Protein AF-A0A9X9A474-F1 (afdb_monomer_lite)

Radius of gyration: 17.36 Å; chains: 1; bounding box: 37×21×53 Å

Structure (mmCIF, N/CA/C/O backbone):
data_AF-A0A9X9A474-F1
#
_entry.id   AF-A0A9X9A474-F1
#
loop_
_atom_site.group_PDB
_atom_site.id
_atom_site.type_symbol
_atom_site.label_atom_id
_atom_site.label_alt_id
_atom_site.label_comp_id
_atom_site.label_asym_id
_atom_site.label_entity_id
_atom_site.label_seq_id
_atom_site.pdbx_PDB_ins_code
_atom_site.Cartn_x
_atom_site.Cartn_y
_atom_site.Cartn_z
_atom_site.occupancy
_atom_site.B_iso_or_equiv
_atom_site.auth_seq_id
_atom_site.auth_comp_id
_atom_site.auth_asym_id
_atom_site.auth_atom_id
_atom_site.pdbx_PDB_model_num
ATOM 1 N N . MET A 1 1 ? 10.176 5.081 -21.783 1.00 57.69 1 MET A N 1
ATOM 2 C CA . MET A 1 1 ? 9.404 4.912 -20.524 1.00 57.69 1 MET A CA 1
ATOM 3 C C . MET A 1 1 ? 8.184 4.011 -20.703 1.00 57.69 1 MET A C 1
ATOM 5 O O . MET A 1 1 ? 7.693 3.505 -19.709 1.00 57.69 1 MET A O 1
ATOM 9 N N . THR A 1 2 ? 7.743 3.768 -21.940 1.00 74.12 2 THR A N 1
ATOM 10 C CA . THR A 1 2 ? 6.543 2.998 -22.305 1.00 74.12 2 THR A CA 1
ATOM 11 C C . THR A 1 2 ? 6.644 1.486 -22.097 1.00 74.12 2 THR A C 1
ATOM 13 O O . THR A 1 2 ? 5.622 0.844 -21.905 1.00 74.12 2 THR A O 1
ATOM 16 N N . GLU A 1 3 ? 7.851 0.915 -22.094 1.00 84.81 3 GLU A N 1
ATOM 17 C CA . GLU A 1 3 ? 8.065 -0.539 -21.982 1.00 84.81 3 GLU A CA 1
ATOM 18 C C . GLU A 1 3 ? 7.557 -1.126 -20.654 1.00 84.81 3 GLU A C 1
ATOM 20 O O . GLU A 1 3 ? 6.913 -2.170 -20.636 1.00 84.81 3 GLU A O 1
ATOM 25 N N . TYR A 1 4 ? 7.775 -0.419 -19.541 1.00 89.12 4 TYR A N 1
ATOM 26 C CA . TYR A 1 4 ? 7.365 -0.879 -18.208 1.00 89.12 4 TYR A CA 1
ATOM 27 C C . TYR A 1 4 ? 5.951 -0.430 -17.825 1.00 89.12 4 TYR A C 1
ATOM 29 O O . TYR A 1 4 ? 5.359 -0.994 -16.911 1.00 89.12 4 TYR A O 1
ATOM 37 N N . THR A 1 5 ? 5.387 0.565 -18.518 1.00 91.12 5 THR A N 1
ATOM 38 C CA . THR A 1 5 ? 4.040 1.095 -18.262 1.00 91.12 5 THR A CA 1
ATOM 39 C C . THR A 1 5 ? 2.953 0.015 -18.193 1.00 91.12 5 THR A C 1
ATOM 41 O O . THR A 1 5 ? 2.215 0.024 -17.207 1.00 91.12 5 THR A O 1
ATOM 44 N N . PRO A 1 6 ? 2.837 -0.934 -19.148 1.00 93.81 6 PRO A N 1
ATOM 45 C CA . PRO A 1 6 ? 1.811 -1.975 -19.071 1.00 93.81 6 PRO A CA 1
ATOM 46 C C . PRO A 1 6 ? 2.012 -2.911 -17.873 1.00 93.81 6 PRO A C 1
ATOM 48 O O . PRO A 1 6 ? 1.040 -3.256 -17.205 1.00 93.81 6 PRO A O 1
ATOM 51 N N . ALA A 1 7 ? 3.259 -3.272 -17.550 1.00 92.81 7 ALA A N 1
ATOM 52 C CA . ALA A 1 7 ? 3.568 -4.105 -16.388 1.00 92.81 7 ALA A CA 1
ATOM 53 C C . ALA A 1 7 ? 3.229 -3.390 -15.070 1.00 92.81 7 ALA A C 1
ATOM 55 O O . ALA A 1 7 ? 2.621 -3.989 -14.183 1.00 92.81 7 ALA A O 1
ATOM 56 N N . ILE A 1 8 ? 3.551 -2.094 -14.969 1.00 94.25 8 ILE A N 1
ATOM 57 C CA . ILE A 1 8 ? 3.227 -1.271 -13.800 1.00 94.25 8 ILE A CA 1
ATOM 58 C C . ILE A 1 8 ? 1.708 -1.183 -13.620 1.00 94.25 8 ILE A C 1
ATOM 60 O O . ILE A 1 8 ? 1.204 -1.470 -12.538 1.00 94.25 8 ILE A O 1
ATOM 64 N N . LEU A 1 9 ? 0.966 -0.845 -14.680 1.00 95.69 9 LEU A N 1
ATOM 65 C CA . LEU A 1 9 ? -0.498 -0.769 -14.644 1.00 95.69 9 LEU A CA 1
ATOM 66 C C . LEU A 1 9 ? -1.130 -2.105 -14.252 1.00 95.69 9 LEU A C 1
ATOM 68 O O . LEU A 1 9 ? -1.994 -2.136 -13.377 1.00 95.69 9 LEU A O 1
ATOM 72 N N . CYS A 1 10 ? -0.671 -3.208 -14.846 1.00 96.44 10 CYS A N 1
ATOM 73 C CA . CYS A 1 10 ? -1.159 -4.539 -14.508 1.00 96.44 10 CYS A CA 1
ATOM 74 C C . CYS A 1 10 ? -0.900 -4.873 -13.032 1.00 96.44 10 CYS A C 1
ATOM 76 O O . CYS A 1 10 ? -1.803 -5.354 -12.352 1.00 96.44 10 CYS A O 1
ATOM 78 N N . GLY A 1 11 ? 0.297 -4.572 -12.516 1.00 96.19 11 GLY A N 1
ATOM 79 C CA . GLY A 1 11 ? 0.650 -4.791 -11.112 1.00 96.19 11 GLY A CA 1
ATOM 80 C C . GLY A 1 11 ? -0.198 -3.959 -10.148 1.00 96.19 11 GLY A C 1
ATOM 81 O O . GLY A 1 11 ? -0.717 -4.488 -9.165 1.00 96.19 11 GLY A O 1
ATOM 82 N N . VAL A 1 12 ? -0.410 -2.678 -10.461 1.00 96.69 12 VAL A N 1
ATOM 83 C CA . VAL A 1 12 ? -1.252 -1.781 -9.655 1.00 96.69 12 VAL A CA 1
ATOM 84 C C . VAL A 1 12 ? -2.696 -2.264 -9.619 1.00 96.69 12 VAL A C 1
ATO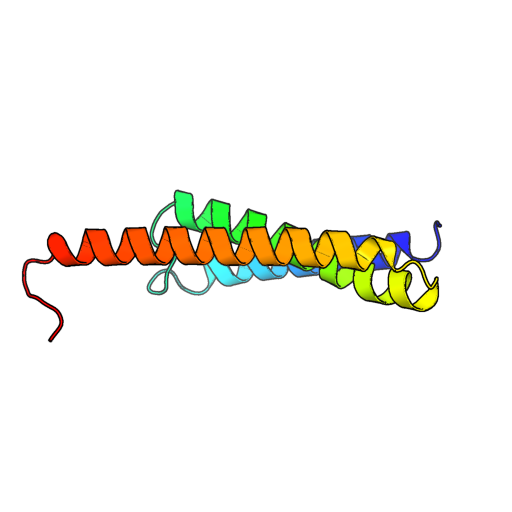M 86 O O . VAL A 1 12 ? -3.285 -2.355 -8.540 1.00 96.69 12 VAL A O 1
ATOM 89 N N . ILE A 1 13 ? -3.262 -2.605 -10.779 1.00 97.44 13 ILE A N 1
ATOM 90 C CA . ILE A 1 13 ? -4.642 -3.088 -10.881 1.00 97.44 13 ILE A CA 1
ATOM 91 C C . ILE A 1 13 ? -4.779 -4.416 -10.136 1.00 97.44 13 ILE A C 1
ATOM 93 O O . ILE A 1 13 ? -5.648 -4.534 -9.275 1.00 97.44 13 ILE A O 1
ATOM 97 N N . ALA A 1 14 ? -3.899 -5.386 -10.398 1.00 97.44 14 ALA A N 1
ATOM 98 C CA . ALA A 1 14 ? -3.939 -6.693 -9.749 1.00 97.44 14 ALA A CA 1
ATOM 99 C C . ALA A 1 14 ? -3.803 -6.582 -8.223 1.00 97.44 14 ALA A C 1
ATOM 101 O O . ALA A 1 14 ? -4.586 -7.190 -7.490 1.00 97.44 14 ALA A O 1
ATOM 102 N N . GLY A 1 15 ? -2.871 -5.764 -7.726 1.00 96.00 15 GLY A N 1
ATOM 103 C CA . GLY A 1 15 ? -2.687 -5.535 -6.291 1.00 96.00 15 GLY A CA 1
ATOM 104 C C . GLY A 1 15 ? -3.891 -4.849 -5.641 1.00 96.00 15 GLY A C 1
ATOM 105 O O . GLY A 1 15 ? -4.363 -5.278 -4.586 1.00 96.00 15 GLY A O 1
ATOM 106 N N . THR A 1 16 ? -4.455 -3.836 -6.303 1.00 95.75 16 THR A N 1
ATOM 107 C CA . THR A 1 16 ? -5.642 -3.124 -5.805 1.00 95.75 16 THR A CA 1
ATOM 108 C C . THR A 1 16 ? -6.871 -4.035 -5.784 1.00 95.75 16 THR A C 1
ATOM 110 O O . THR A 1 16 ? -7.581 -4.090 -4.780 1.00 95.75 16 THR A O 1
ATOM 113 N N . VAL A 1 17 ? -7.101 -4.811 -6.849 1.00 95.94 17 VAL A N 1
ATOM 114 C CA . VAL A 1 17 ? -8.188 -5.801 -6.920 1.00 95.94 17 VAL A CA 1
ATOM 115 C C . VAL A 1 17 ? -8.020 -6.862 -5.839 1.00 95.94 17 VAL A C 1
ATOM 117 O O . VAL A 1 17 ? -8.976 -7.147 -5.122 1.00 95.94 17 VAL A O 1
ATOM 120 N N . THR A 1 18 ? -6.808 -7.387 -5.648 1.00 94.25 18 THR A N 1
ATOM 121 C CA . THR A 1 18 ? -6.513 -8.359 -4.581 1.00 94.25 18 THR A CA 1
ATOM 122 C C . THR A 1 18 ? -6.896 -7.805 -3.209 1.00 94.25 18 THR A C 1
ATOM 124 O O . THR A 1 18 ? -7.539 -8.496 -2.419 1.00 94.25 18 THR A O 1
ATOM 127 N N . ARG A 1 19 ? -6.587 -6.529 -2.933 1.00 92.00 19 ARG A N 1
ATOM 128 C CA . ARG A 1 19 ? -6.984 -5.874 -1.680 1.00 92.00 19 ARG A CA 1
ATOM 129 C C . ARG A 1 19 ? -8.500 -5.775 -1.521 1.00 92.00 19 ARG A C 1
ATOM 131 O O . ARG A 1 19 ? -9.010 -6.037 -0.433 1.00 92.00 19 ARG A O 1
ATOM 138 N N . VAL A 1 20 ? -9.215 -5.408 -2.583 1.00 91.38 20 VAL A N 1
ATOM 139 C CA . VAL A 1 20 ? -10.684 -5.321 -2.571 1.00 91.38 20 VAL A CA 1
ATOM 140 C C . VAL A 1 20 ? -11.316 -6.694 -2.345 1.00 91.38 20 VAL A C 1
ATOM 142 O O . VAL A 1 20 ? -12.251 -6.802 -1.554 1.00 91.38 20 VAL A O 1
ATOM 145 N N . LEU A 1 21 ? -10.799 -7.739 -2.994 1.00 91.25 21 LEU A N 1
ATOM 146 C CA . LEU A 1 21 ? -11.270 -9.111 -2.809 1.00 91.25 21 LEU A CA 1
ATOM 147 C C . LEU A 1 21 ? -11.039 -9.583 -1.371 1.00 91.25 21 LEU A C 1
ATOM 149 O O . LEU A 1 21 ? -11.972 -10.078 -0.747 1.00 91.25 21 LEU A O 1
ATOM 153 N N . MET A 1 22 ? -9.852 -9.333 -0.809 1.00 87.69 22 MET A N 1
ATOM 154 C CA . MET A 1 22 ? -9.527 -9.684 0.578 1.00 87.69 22 MET A CA 1
ATOM 155 C C . MET A 1 22 ? -10.498 -9.053 1.589 1.00 87.69 22 MET A C 1
ATOM 157 O O . MET A 1 22 ? -10.891 -9.704 2.550 1.00 87.69 22 MET A O 1
ATOM 161 N N . LEU A 1 23 ? -10.931 -7.807 1.362 1.00 85.31 23 LEU A N 1
ATOM 162 C CA . LEU A 1 23 ? -11.904 -7.127 2.229 1.00 85.31 23 LEU A CA 1
ATOM 163 C C . LEU A 1 23 ? -13.321 -7.722 2.165 1.00 85.31 23 LEU A C 1
ATOM 165 O O . LEU A 1 23 ? -14.150 -7.385 3.012 1.00 85.31 23 LEU A O 1
ATOM 169 N N . ARG A 1 24 ? -13.632 -8.552 1.160 1.00 78.88 24 ARG A N 1
ATOM 170 C CA . ARG A 1 24 ? -14.928 -9.239 1.044 1.00 78.88 24 ARG A CA 1
ATOM 171 C C . ARG A 1 24 ? -14.937 -10.619 1.695 1.00 78.88 24 ARG A C 1
ATOM 173 O O . ARG A 1 24 ? -16.012 -11.072 2.073 1.00 78.88 24 ARG A O 1
ATOM 180 N N . THR A 1 25 ? -13.784 -11.278 1.800 1.00 68.38 25 THR A N 1
ATOM 181 C CA . THR A 1 25 ? -13.696 -12.688 2.210 1.00 68.38 25 THR A CA 1
ATOM 182 C C . THR A 1 25 ? -14.018 -12.905 3.688 1.00 68.38 25 THR A C 1
ATOM 184 O O . THR A 1 25 ? -14.508 -13.973 4.040 1.00 68.38 25 THR A O 1
ATOM 187 N N . ASP A 1 26 ? -13.794 -11.911 4.553 1.00 62.69 26 ASP A N 1
ATOM 188 C CA . ASP A 1 26 ? -14.053 -12.060 5.985 1.00 62.69 26 ASP A CA 1
ATOM 189 C C . ASP A 1 26 ? -14.610 -10.770 6.608 1.00 62.69 26 ASP A C 1
ATOM 191 O O . ASP A 1 26 ? -13.944 -9.739 6.657 1.00 62.69 26 ASP A O 1
ATOM 195 N N . THR A 1 27 ? -15.861 -10.822 7.074 1.00 59.28 27 THR A N 1
ATOM 196 C CA . THR A 1 27 ? -16.517 -9.732 7.818 1.00 59.28 27 THR A CA 1
ATOM 197 C C . THR A 1 27 ? -16.426 -9.899 9.335 1.00 59.28 27 THR A C 1
ATOM 199 O O . THR A 1 27 ? -16.840 -8.999 10.066 1.00 59.28 27 THR A O 1
ATOM 202 N N . ARG A 1 28 ? -15.953 -11.054 9.822 1.00 66.00 28 ARG A N 1
ATOM 203 C CA . ARG A 1 28 ? -15.667 -11.304 11.244 1.00 66.00 28 ARG A CA 1
ATOM 204 C C . ARG A 1 28 ? -14.272 -10.807 11.609 1.00 66.00 28 ARG A C 1
ATOM 206 O O . ARG A 1 28 ? -14.048 -10.420 12.752 1.00 66.00 28 ARG A O 1
ATOM 213 N N . GLN A 1 29 ? -13.360 -10.786 10.643 1.00 59.81 29 GLN A N 1
ATOM 214 C CA . GLN A 1 29 ? -12.055 -10.154 10.768 1.00 59.81 29 GLN A CA 1
ATOM 215 C C . GLN A 1 29 ? -12.124 -8.660 10.417 1.00 59.81 29 GLN A C 1
ATOM 217 O O . GLN A 1 29 ? -12.875 -8.214 9.552 1.00 59.81 29 GLN A O 1
ATOM 222 N N . TYR A 1 30 ? -11.340 -7.866 11.144 1.00 58.41 30 TYR A N 1
ATOM 223 C CA . TYR A 1 30 ? -11.164 -6.432 10.924 1.00 58.41 30 TYR A CA 1
ATOM 224 C C . TYR A 1 30 ? -10.757 -6.135 9.460 1.00 58.41 30 TYR A C 1
ATOM 226 O O . TYR A 1 30 ? -9.924 -6.867 8.917 1.00 58.41 30 TYR A O 1
ATOM 234 N N . PRO A 1 31 ? -11.266 -5.064 8.807 1.00 72.31 31 PRO A N 1
ATOM 235 C CA . PRO A 1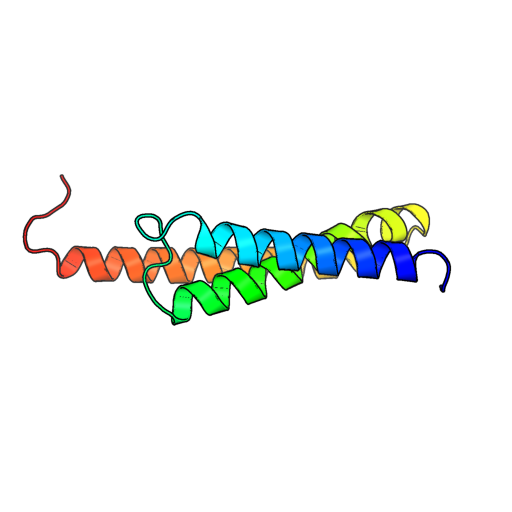 31 ? -11.961 -3.901 9.373 1.00 72.31 31 PRO A CA 1
ATOM 236 C C . PRO A 1 31 ? -13.494 -4.011 9.435 1.00 72.31 31 PRO A C 1
ATOM 238 O O . PRO A 1 31 ? -14.184 -4.210 8.435 1.00 72.31 31 PRO A O 1
ATOM 241 N N . THR A 1 32 ? -14.044 -3.739 10.620 1.00 68.19 32 THR A N 1
ATOM 242 C CA . THR A 1 32 ? -15.489 -3.784 10.909 1.00 68.19 32 THR A CA 1
ATOM 243 C C . THR A 1 32 ? -16.243 -2.511 10.511 1.00 68.19 32 THR A C 1
ATOM 245 O O . THR A 1 32 ? -17.450 -2.564 10.282 1.00 68.19 32 THR A O 1
ATOM 248 N N . ARG A 1 33 ? -15.560 -1.361 10.379 1.00 77.94 33 ARG A N 1
ATOM 249 C CA . ARG A 1 33 ? -16.175 -0.059 10.039 1.00 77.94 33 ARG A CA 1
ATOM 250 C C . ARG A 1 33 ? -15.748 0.463 8.667 1.00 77.94 33 ARG A C 1
ATOM 252 O O . ARG A 1 33 ? -14.647 0.188 8.193 1.00 77.94 33 ARG A O 1
ATOM 259 N N . LEU A 1 34 ? -16.615 1.279 8.055 1.00 81.88 34 LEU A N 1
ATOM 260 C CA . LEU A 1 34 ? -16.409 1.870 6.725 1.00 81.88 34 LEU A CA 1
ATOM 261 C C . LEU A 1 34 ? -15.074 2.622 6.613 1.00 81.88 34 LEU A C 1
ATOM 263 O O . LEU A 1 34 ? -14.365 2.473 5.622 1.00 81.88 34 LEU A O 1
ATOM 267 N N . HIS A 1 35 ? -14.702 3.362 7.660 1.00 82.56 35 HIS A N 1
ATOM 268 C CA . HIS A 1 35 ? -13.442 4.099 7.713 1.00 82.56 35 HIS A CA 1
ATOM 269 C C . HIS A 1 35 ? -12.218 3.180 7.550 1.00 82.56 35 HIS A C 1
ATOM 271 O O . HIS A 1 35 ? -11.367 3.431 6.699 1.00 82.56 35 HIS A O 1
ATOM 277 N N . GLY A 1 36 ? -12.179 2.055 8.274 1.00 85.12 36 GLY A N 1
ATOM 278 C CA . GLY A 1 36 ? -11.099 1.070 8.156 1.00 85.12 36 GLY A CA 1
ATOM 279 C C . GLY A 1 36 ? -11.030 0.430 6.766 1.00 85.12 36 GLY A C 1
ATOM 280 O O . GLY A 1 36 ? -9.944 0.232 6.229 1.00 85.12 36 GLY A O 1
ATOM 281 N N . LYS A 1 37 ? -12.179 0.187 6.118 1.00 88.12 37 LYS A N 1
ATOM 282 C CA . LYS A 1 37 ? -12.216 -0.322 4.733 1.00 88.12 37 LYS A CA 1
ATOM 283 C C . LYS A 1 37 ? -11.584 0.662 3.745 1.00 88.12 37 LYS A C 1
ATOM 285 O O . LYS A 1 37 ? -10.787 0.243 2.909 1.00 88.12 37 LYS A O 1
ATOM 290 N N . ILE A 1 38 ? -11.891 1.956 3.864 1.00 89.25 38 ILE A N 1
ATOM 291 C CA . ILE A 1 38 ? -11.312 3.006 3.009 1.00 89.25 38 ILE A CA 1
ATOM 292 C C . ILE A 1 38 ? -9.794 3.078 3.202 1.00 89.25 38 ILE A C 1
ATOM 294 O O . ILE A 1 38 ? -9.055 3.078 2.218 1.00 89.25 38 ILE A O 1
ATOM 298 N N . ILE A 1 39 ? -9.324 3.050 4.454 1.00 89.50 39 ILE A N 1
ATOM 299 C CA . ILE A 1 39 ? -7.891 3.018 4.773 1.00 89.50 39 ILE A CA 1
ATOM 300 C C . ILE A 1 39 ? -7.221 1.803 4.123 1.00 89.50 39 ILE A C 1
ATOM 302 O O . ILE A 1 39 ? -6.192 1.942 3.467 1.00 89.50 39 ILE A O 1
ATOM 306 N N . HIS A 1 40 ? -7.811 0.611 4.247 1.00 88.69 40 HIS A N 1
ATOM 307 C CA . HIS A 1 40 ? -7.248 -0.610 3.672 1.00 88.69 40 HIS A CA 1
ATOM 308 C C . HIS A 1 40 ? -7.134 -0.545 2.144 1.00 88.69 40 HIS A C 1
ATOM 310 O O . HIS A 1 40 ? -6.133 -1.026 1.607 1.00 88.69 40 HIS A O 1
ATOM 316 N N . ILE A 1 41 ? -8.119 0.041 1.459 1.00 91.88 41 ILE A N 1
ATOM 317 C CA . ILE A 1 41 ? -8.096 0.237 0.003 1.00 91.88 41 ILE A CA 1
ATOM 318 C C . ILE A 1 41 ? -7.011 1.246 -0.385 1.00 91.88 41 ILE A C 1
ATOM 320 O O . ILE A 1 41 ? -6.183 0.935 -1.238 1.00 91.88 41 ILE A O 1
ATOM 324 N N . ALA A 1 42 ? -6.963 2.412 0.268 1.00 92.44 42 ALA A N 1
ATOM 325 C CA . ALA A 1 42 ? -5.964 3.446 -0.012 1.00 92.44 42 ALA A CA 1
ATOM 326 C C . ALA A 1 42 ? -4.529 2.931 0.199 1.00 92.44 42 ALA A C 1
ATOM 328 O O . ALA A 1 42 ? -3.663 3.085 -0.659 1.00 92.44 42 ALA A O 1
ATOM 329 N N . MET A 1 43 ? -4.297 2.236 1.311 1.00 91.31 43 MET A N 1
ATOM 330 C CA . MET A 1 43 ? -3.009 1.630 1.646 1.00 91.31 43 MET A CA 1
ATOM 331 C C . MET A 1 43 ? -2.618 0.522 0.668 1.00 91.31 43 MET A C 1
ATOM 333 O O . MET A 1 43 ? -1.457 0.425 0.277 1.00 91.31 43 MET A O 1
ATOM 337 N N . GLY A 1 44 ? -3.588 -0.294 0.243 1.00 92.88 44 GLY A N 1
ATOM 338 C CA . GLY A 1 44 ? -3.370 -1.331 -0.763 1.00 92.88 44 GLY A CA 1
ATOM 339 C C . GLY A 1 44 ? -2.995 -0.758 -2.126 1.00 92.88 44 GLY A C 1
ATOM 340 O O . GLY A 1 44 ? -2.088 -1.282 -2.764 1.00 92.88 44 GLY A O 1
ATOM 341 N N . LEU A 1 45 ? -3.627 0.344 -2.540 1.00 94.81 45 LEU A N 1
ATOM 342 C CA . LEU A 1 45 ? -3.281 1.051 -3.774 1.00 94.81 45 LEU A CA 1
ATOM 343 C C . LEU A 1 45 ? -1.842 1.589 -3.727 1.00 94.81 45 LEU A C 1
ATOM 345 O O . LEU A 1 45 ? -1.077 1.373 -4.665 1.00 94.81 45 LEU A O 1
ATOM 349 N N . ILE A 1 46 ? -1.456 2.239 -2.623 1.00 92.75 46 ILE A N 1
ATOM 350 C CA . ILE A 1 46 ? -0.091 2.755 -2.426 1.00 92.75 46 ILE A CA 1
ATOM 351 C C . ILE A 1 46 ? 0.925 1.603 -2.451 1.00 92.75 46 ILE A C 1
ATOM 353 O O . ILE A 1 46 ? 1.932 1.684 -3.152 1.00 92.75 46 ILE A O 1
ATOM 357 N N . ALA A 1 47 ? 0.647 0.506 -1.741 1.00 92.31 47 ALA A N 1
ATOM 358 C CA . ALA A 1 47 ? 1.512 -0.671 -1.724 1.00 92.31 47 ALA A CA 1
ATOM 359 C C . ALA A 1 47 ? 1.670 -1.294 -3.121 1.00 92.31 47 ALA A C 1
ATOM 361 O O . ALA A 1 47 ? 2.786 -1.623 -3.524 1.00 92.31 47 ALA A O 1
ATOM 362 N N . ALA A 1 48 ? 0.574 -1.414 -3.878 1.00 94.69 48 ALA A N 1
ATOM 363 C CA . ALA A 1 48 ? 0.588 -1.952 -5.234 1.00 94.69 48 ALA A CA 1
ATOM 364 C C . ALA A 1 48 ? 1.388 -1.058 -6.197 1.00 94.69 48 ALA A C 1
ATOM 366 O O . ALA A 1 48 ? 2.180 -1.572 -6.983 1.00 94.69 48 ALA A O 1
ATOM 367 N N . ALA A 1 49 ? 1.245 0.269 -6.098 1.00 92.56 49 ALA A N 1
ATOM 368 C CA . ALA A 1 49 ? 2.028 1.232 -6.878 1.00 92.56 49 ALA A CA 1
ATOM 369 C C . ALA A 1 49 ? 3.530 1.118 -6.610 1.00 92.56 49 ALA A C 1
ATOM 371 O O . ALA A 1 49 ? 4.319 1.010 -7.547 1.00 92.56 49 ALA A O 1
ATOM 372 N N . LEU A 1 50 ? 3.930 1.075 -5.342 1.00 91.62 50 LEU A N 1
ATOM 373 C CA . LEU A 1 50 ? 5.343 0.983 -4.973 1.00 91.62 50 LEU A CA 1
ATOM 374 C C . LEU A 1 50 ? 5.948 -0.359 -5.370 1.00 91.62 50 LEU A C 1
ATOM 376 O O . LEU A 1 50 ? 7.042 -0.390 -5.927 1.00 91.62 50 LEU A O 1
ATOM 380 N N . GLY A 1 51 ? 5.224 -1.458 -5.138 1.00 90.69 51 GLY A N 1
ATOM 381 C CA . GLY A 1 51 ? 5.659 -2.790 -5.551 1.00 90.69 51 GLY A CA 1
ATOM 382 C C . GLY A 1 51 ? 5.836 -2.896 -7.067 1.00 90.69 51 GLY A C 1
ATOM 383 O O . GLY A 1 51 ? 6.834 -3.439 -7.534 1.00 90.69 51 GLY A O 1
ATOM 384 N N . ALA A 1 52 ? 4.912 -2.316 -7.838 1.00 92.69 52 ALA A N 1
ATOM 385 C CA . ALA A 1 52 ? 4.965 -2.318 -9.297 1.00 92.69 52 ALA A CA 1
ATOM 386 C C . ALA A 1 52 ? 6.121 -1.471 -9.864 1.00 92.69 52 ALA A C 1
ATOM 388 O O . ALA A 1 52 ? 6.692 -1.820 -10.897 1.00 92.69 52 ALA A O 1
ATOM 389 N N . ILE A 1 53 ? 6.487 -0.374 -9.192 1.00 90.56 53 ILE A N 1
ATOM 390 C CA . ILE A 1 53 ? 7.568 0.534 -9.612 1.00 90.56 53 ILE A CA 1
ATOM 391 C C . ILE A 1 53 ? 8.953 0.041 -9.152 1.00 90.56 53 ILE A C 1
ATOM 393 O O . ILE A 1 53 ? 9.949 0.325 -9.817 1.00 90.56 53 ILE A O 1
ATOM 397 N N . ALA A 1 54 ? 9.035 -0.748 -8.074 1.00 88.50 54 ALA A N 1
ATOM 398 C CA . ALA A 1 54 ? 10.299 -1.182 -7.475 1.00 88.50 54 ALA A CA 1
ATOM 399 C C . ALA A 1 54 ? 11.257 -1.868 -8.469 1.00 88.50 54 ALA A C 1
ATOM 401 O O . ALA A 1 54 ? 12.432 -1.504 -8.543 1.00 88.50 54 ALA A O 1
ATOM 402 N N . ILE A 1 55 ? 10.766 -2.830 -9.260 1.00 88.62 55 ILE A N 1
ATOM 403 C CA . ILE A 1 55 ? 11.603 -3.581 -10.213 1.00 88.62 55 ILE A CA 1
ATOM 404 C C . ILE A 1 55 ? 12.119 -2.669 -11.347 1.00 88.62 55 ILE A C 1
ATOM 406 O O . ILE A 1 55 ? 13.338 -2.610 -11.539 1.00 88.62 55 ILE A O 1
ATOM 410 N N . PRO A 1 56 ? 11.264 -1.908 -12.068 1.00 89.19 56 PRO A N 1
ATOM 411 C CA . PRO A 1 56 ? 11.727 -0.941 -13.066 1.00 89.19 56 PRO A CA 1
ATOM 412 C C . PRO A 1 56 ? 12.740 0.080 -12.530 1.00 89.19 56 PRO A C 1
ATOM 414 O O . PRO A 1 56 ? 13.708 0.395 -13.224 1.00 89.19 56 PRO A O 1
ATOM 417 N N . SER A 1 57 ? 12.552 0.587 -11.308 1.00 88.88 57 SER A N 1
ATOM 418 C CA . SER A 1 57 ? 13.461 1.569 -10.700 1.00 88.88 57 SER A CA 1
ATOM 419 C C . SER A 1 57 ? 14.854 1.001 -10.437 1.00 88.88 57 SER A C 1
ATOM 421 O O . SER A 1 57 ? 15.846 1.666 -10.737 1.00 88.88 57 SER A O 1
ATOM 423 N N . ILE A 1 58 ? 14.948 -0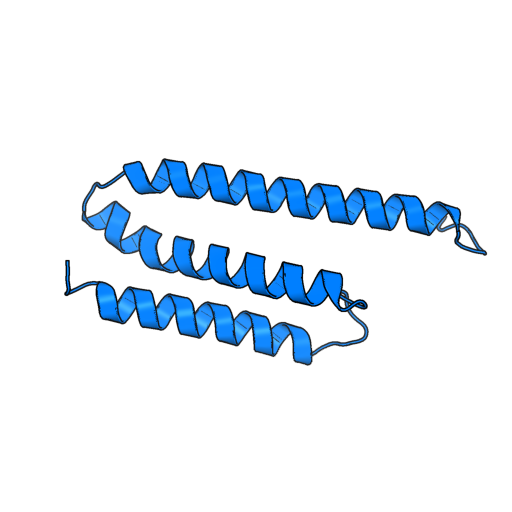.246 -9.959 1.00 88.38 58 ILE A N 1
ATOM 424 C CA . ILE A 1 58 ? 16.235 -0.933 -9.768 1.00 88.38 58 ILE A CA 1
ATOM 425 C C . ILE A 1 58 ? 16.932 -1.151 -11.115 1.00 88.38 58 ILE A C 1
ATOM 427 O O . ILE A 1 58 ? 18.110 -0.820 -11.258 1.00 88.38 58 ILE A O 1
ATOM 431 N N . LEU A 1 59 ? 16.206 -1.650 -12.123 1.00 89.75 59 LEU A N 1
ATOM 432 C CA . LEU A 1 59 ? 16.760 -1.898 -13.460 1.00 89.75 59 LEU A CA 1
ATOM 433 C C . LEU A 1 59 ? 17.297 -0.619 -14.113 1.00 89.75 59 LEU A C 1
ATOM 435 O O . LEU A 1 59 ? 18.323 -0.648 -14.792 1.00 89.75 59 LEU A O 1
ATOM 439 N N . LYS A 1 60 ? 16.632 0.517 -13.878 1.00 89.12 60 LYS A N 1
ATOM 440 C CA . LYS A 1 60 ? 17.051 1.826 -14.391 1.00 89.12 60 LYS A CA 1
ATOM 441 C C . LYS A 1 60 ? 18.052 2.568 -13.514 1.00 89.12 60 LYS A C 1
ATOM 443 O O . LYS A 1 60 ? 18.460 3.662 -13.896 1.00 89.12 60 LYS A O 1
ATOM 448 N N . LYS A 1 61 ? 18.462 1.991 -12.379 1.00 88.38 61 LYS A N 1
ATOM 449 C CA . LYS A 1 61 ? 19.315 2.648 -11.374 1.00 88.38 61 LYS A CA 1
ATOM 450 C C . LYS A 1 61 ? 18.744 3.996 -10.907 1.00 88.38 61 LYS A C 1
ATOM 452 O O . LYS A 1 61 ? 19.493 4.888 -10.517 1.00 88.38 61 LYS A O 1
ATOM 457 N N . ASP A 1 62 ? 17.419 4.143 -10.949 1.00 86.06 62 ASP A N 1
ATOM 458 C CA . ASP A 1 62 ? 16.726 5.329 -10.454 1.00 86.06 62 ASP A CA 1
ATOM 459 C C . ASP A 1 62 ? 16.360 5.120 -8.986 1.00 86.06 62 ASP A C 1
ATOM 461 O O . ASP A 1 62 ? 15.264 4.684 -8.620 1.00 86.06 62 ASP A O 1
ATOM 465 N N . PHE A 1 63 ? 17.335 5.411 -8.130 1.00 79.75 63 PHE A N 1
ATOM 466 C CA . PHE A 1 63 ? 17.211 5.254 -6.686 1.00 79.75 63 PHE A CA 1
ATOM 467 C C . PHE A 1 63 ? 16.356 6.345 -6.033 1.00 79.75 63 PHE A C 1
ATOM 469 O O . PHE A 1 63 ? 16.035 6.228 -4.853 1.00 79.75 63 PHE A O 1
ATOM 476 N N . SER A 1 64 ? 15.899 7.353 -6.788 1.00 82.62 64 SER A N 1
ATOM 477 C CA . SER A 1 64 ? 14.932 8.352 -6.307 1.00 82.62 64 SER A CA 1
ATOM 478 C C . SER A 1 64 ? 13.630 7.689 -5.831 1.00 82.62 64 SER A C 1
ATOM 480 O O . SER A 1 64 ? 12.961 8.186 -4.925 1.00 82.62 64 SER A O 1
ATOM 482 N N . ALA A 1 65 ? 13.305 6.512 -6.382 1.00 79.69 65 ALA A N 1
ATOM 483 C CA . ALA A 1 65 ? 12.193 5.667 -5.952 1.00 79.69 65 ALA A CA 1
ATOM 484 C C . ALA A 1 65 ? 12.302 5.180 -4.492 1.00 79.69 65 ALA A C 1
ATOM 486 O O . ALA A 1 65 ? 11.279 4.932 -3.852 1.00 79.69 65 ALA A O 1
ATOM 487 N N . ILE A 1 66 ? 13.514 5.088 -3.931 1.00 78.19 66 ILE A N 1
ATOM 488 C CA . ILE A 1 66 ? 13.727 4.691 -2.529 1.00 78.19 66 ILE A CA 1
ATOM 489 C C . ILE A 1 66 ? 13.124 5.732 -1.579 1.00 78.19 66 ILE A C 1
ATOM 491 O O . ILE A 1 66 ? 12.513 5.370 -0.577 1.00 78.19 66 ILE A O 1
ATOM 495 N N . THR A 1 67 ? 13.207 7.022 -1.911 1.00 84.50 67 THR A N 1
ATOM 496 C CA . THR A 1 67 ? 12.606 8.090 -1.098 1.00 84.50 67 THR A CA 1
ATOM 497 C C . THR A 1 67 ? 11.086 7.938 -1.005 1.00 84.50 67 THR A C 1
ATOM 499 O O . THR A 1 67 ? 10.512 8.100 0.073 1.00 84.50 67 THR A O 1
ATOM 502 N N . PHE A 1 68 ? 10.426 7.549 -2.103 1.00 81.94 68 PHE A N 1
ATOM 503 C CA . PHE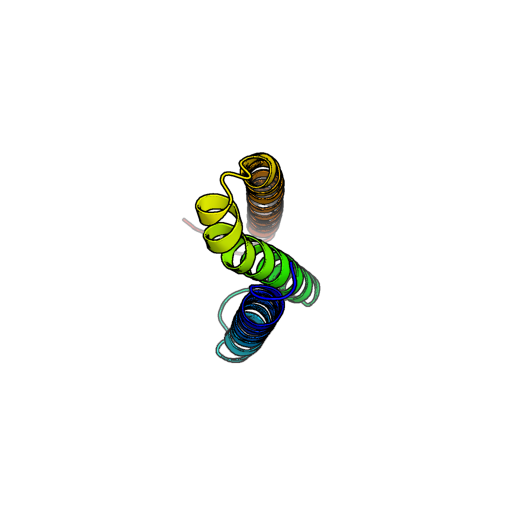 A 1 68 ? 8.991 7.249 -2.096 1.00 81.94 68 PHE A CA 1
ATOM 504 C C . PHE A 1 68 ? 8.654 6.023 -1.244 1.00 81.94 68 PHE A C 1
ATOM 506 O O . PHE A 1 68 ? 7.623 6.013 -0.571 1.00 81.94 68 PHE A O 1
ATOM 513 N N . LEU A 1 69 ? 9.535 5.018 -1.210 1.00 83.62 69 LEU A N 1
ATOM 514 C CA . LEU A 1 69 ? 9.373 3.866 -0.326 1.00 83.62 69 LEU A CA 1
ATOM 515 C C . LEU A 1 69 ? 9.444 4.279 1.151 1.00 83.62 69 LEU A C 1
ATOM 517 O O . LEU A 1 69 ? 8.618 3.838 1.946 1.00 83.62 69 LEU A O 1
ATOM 521 N N . THR A 1 70 ? 10.368 5.172 1.513 1.00 86.88 70 THR A N 1
ATOM 522 C CA . THR A 1 70 ? 10.473 5.731 2.872 1.00 86.88 70 THR A CA 1
ATOM 523 C C . THR A 1 70 ? 9.230 6.539 3.259 1.00 86.88 70 THR A C 1
ATOM 525 O O . THR A 1 70 ? 8.714 6.396 4.374 1.00 86.88 70 THR A O 1
ATOM 528 N N . LEU A 1 71 ? 8.704 7.356 2.339 1.00 89.44 71 LEU A N 1
ATOM 529 C CA . LEU A 1 71 ? 7.462 8.105 2.553 1.00 89.44 71 LEU A CA 1
ATOM 530 C C . LEU A 1 71 ? 6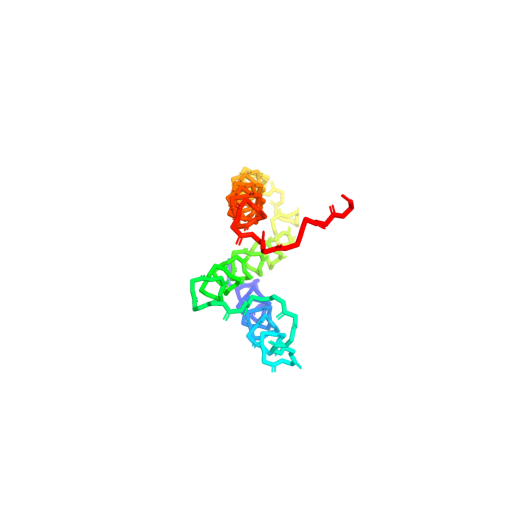.279 7.158 2.795 1.00 89.44 71 LEU A C 1
ATOM 532 O O . LEU A 1 71 ? 5.505 7.337 3.733 1.00 89.44 71 LEU A O 1
ATOM 536 N N . ALA A 1 72 ? 6.169 6.105 1.992 1.00 88.81 72 ALA A N 1
ATOM 537 C CA . ALA A 1 72 ? 5.115 5.118 2.146 1.00 88.81 72 ALA A CA 1
ATOM 538 C C . ALA A 1 72 ? 5.251 4.280 3.419 1.00 88.81 72 ALA A C 1
ATOM 540 O O . ALA A 1 72 ? 4.257 4.028 4.092 1.00 88.81 72 ALA A O 1
ATOM 541 N N . ALA A 1 73 ? 6.472 3.898 3.799 1.00 90.56 73 ALA A N 1
ATOM 542 C CA . ALA A 1 73 ? 6.729 3.232 5.072 1.00 90.56 73 ALA A CA 1
ATOM 543 C C . ALA A 1 73 ? 6.273 4.103 6.254 1.00 90.56 73 ALA A C 1
ATOM 545 O O . ALA A 1 73 ? 5.688 3.595 7.212 1.00 90.56 73 ALA A O 1
ATOM 546 N N . THR A 1 74 ? 6.477 5.419 6.157 1.00 92.94 74 THR A N 1
ATOM 547 C CA . THR A 1 74 ? 5.977 6.388 7.139 1.00 92.94 74 THR A CA 1
ATOM 548 C C . THR A 1 74 ? 4.452 6.402 7.175 1.00 92.94 74 THR A C 1
ATOM 550 O O . THR A 1 74 ? 3.885 6.180 8.242 1.00 92.94 74 THR A O 1
ATOM 553 N N . GLN A 1 75 ? 3.792 6.513 6.017 1.00 92.06 75 GLN A N 1
ATOM 554 C CA . GLN A 1 75 ? 2.330 6.430 5.918 1.00 92.06 75 GLN A CA 1
ATOM 555 C C . GLN A 1 75 ? 1.787 5.131 6.533 1.00 92.06 75 GLN A C 1
ATOM 557 O O . GLN A 1 75 ? 0.783 5.137 7.245 1.00 92.06 75 GLN A O 1
ATOM 562 N N . PHE A 1 76 ? 2.463 4.007 6.289 1.00 92.25 76 PHE A N 1
ATOM 563 C CA . PHE A 1 76 ? 2.037 2.702 6.781 1.00 92.25 76 PHE A CA 1
ATOM 564 C C . PHE A 1 76 ? 2.174 2.581 8.297 1.00 92.25 76 PHE A C 1
ATOM 566 O O . PHE A 1 76 ? 1.281 2.061 8.970 1.00 92.25 76 PHE A O 1
ATOM 573 N N . ARG A 1 77 ? 3.276 3.101 8.840 1.00 94.12 77 ARG A N 1
ATOM 574 C CA . ARG A 1 77 ? 3.521 3.187 10.280 1.00 94.12 77 ARG A CA 1
ATOM 575 C C . ARG A 1 77 ? 2.494 4.085 10.965 1.00 94.12 77 ARG A C 1
ATOM 577 O O . ARG A 1 77 ? 1.945 3.683 11.987 1.00 94.12 77 ARG A O 1
ATOM 584 N N . ASP A 1 78 ? 2.210 5.256 10.406 1.00 93.69 78 ASP A N 1
ATOM 585 C CA . ASP A 1 78 ? 1.287 6.221 11.007 1.00 93.69 78 ASP A CA 1
ATOM 586 C C . ASP A 1 78 ? -0.153 5.689 11.018 1.00 93.69 78 ASP A C 1
ATOM 588 O O . ASP A 1 78 ? -0.832 5.781 12.041 1.00 93.69 78 ASP A O 1
ATOM 592 N N . VAL A 1 79 ? -0.587 5.021 9.942 1.00 91.38 79 VAL A N 1
ATOM 593 C CA . VAL A 1 79 ? -1.881 4.316 9.906 1.00 91.38 79 VAL A CA 1
ATO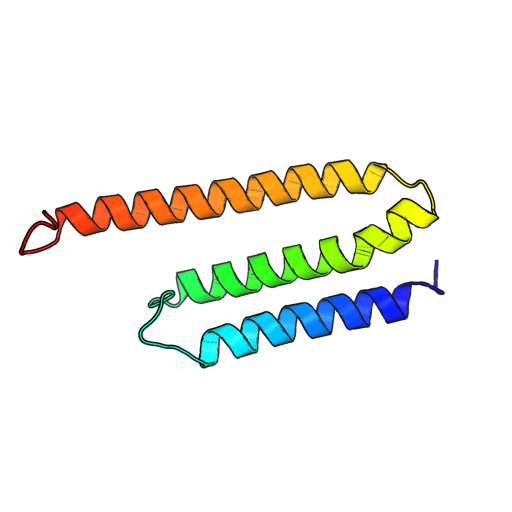M 594 C C . VAL A 1 79 ? -1.939 3.200 10.951 1.00 91.38 79 VAL A C 1
ATOM 596 O O . VAL A 1 79 ? -2.914 3.109 11.694 1.00 91.38 79 VAL A O 1
ATOM 599 N N . ARG A 1 80 ? -0.884 2.385 11.078 1.00 90.25 80 ARG A N 1
ATOM 600 C CA . ARG A 1 80 ? -0.826 1.334 12.107 1.00 90.25 80 ARG A CA 1
ATOM 601 C C . ARG A 1 80 ? -0.886 1.917 13.522 1.00 90.25 80 ARG A C 1
ATOM 603 O O . ARG A 1 80 ? -1.527 1.336 14.391 1.00 90.25 80 ARG A O 1
ATOM 610 N N . ASN A 1 81 ? -0.230 3.049 13.765 1.00 94.12 81 ASN A N 1
ATOM 611 C CA . ASN A 1 81 ? -0.264 3.725 15.061 1.00 94.12 81 ASN A CA 1
ATOM 612 C C . ASN A 1 81 ? -1.656 4.292 15.367 1.00 94.12 81 ASN A C 1
ATOM 614 O O . ASN A 1 81 ? -2.161 4.092 16.469 1.00 94.12 81 ASN A O 1
ATOM 618 N N . MET A 1 82 ? -2.303 4.931 14.387 1.00 90.88 82 MET A N 1
ATOM 619 C CA . MET A 1 82 ? -3.689 5.400 14.503 1.00 90.88 82 MET A CA 1
ATOM 620 C C . MET A 1 82 ? -4.640 4.251 14.864 1.00 90.88 82 MET A C 1
ATOM 622 O O . MET A 1 82 ? -5.487 4.393 15.748 1.00 90.88 82 MET A O 1
ATOM 626 N N . GLU A 1 83 ? -4.478 3.099 14.215 1.00 87.56 83 GLU A N 1
ATOM 627 C CA . GLU A 1 83 ? -5.292 1.914 14.474 1.00 87.56 83 GLU A CA 1
ATOM 628 C C . GLU A 1 83 ? -5.079 1.371 15.891 1.00 87.56 83 GLU A C 1
ATOM 630 O O . GLU A 1 83 ? -6.049 1.148 16.613 1.00 87.56 83 GLU A O 1
ATOM 635 N N . ARG A 1 84 ? -3.822 1.244 16.340 1.00 89.94 84 ARG A N 1
ATOM 636 C CA . ARG A 1 84 ? -3.507 0.820 17.716 1.00 89.94 84 ARG A CA 1
ATOM 637 C C . ARG A 1 84 ? -4.097 1.764 18.758 1.00 89.94 84 ARG A C 1
ATOM 639 O O . ARG A 1 84 ? -4.692 1.284 19.714 1.00 89.94 84 ARG A O 1
ATOM 646 N N . ASN A 1 85 ? -3.986 3.076 18.549 1.00 91.12 85 ASN A N 1
ATOM 647 C CA . ASN A 1 85 ? -4.569 4.072 19.449 1.00 91.12 85 ASN A CA 1
ATOM 648 C C . ASN A 1 85 ? -6.096 3.940 19.514 1.00 91.12 85 ASN A C 1
ATOM 650 O O . ASN A 1 85 ? -6.674 3.999 20.593 1.00 91.12 85 ASN A O 1
ATOM 654 N N . THR A 1 86 ? -6.745 3.717 18.368 1.00 86.56 86 THR A N 1
ATOM 655 C CA . THR A 1 86 ? -8.201 3.518 18.303 1.00 86.56 86 THR A CA 1
ATOM 656 C C . THR A 1 86 ? -8.624 2.275 19.085 1.00 86.56 86 THR A C 1
ATOM 658 O O . THR A 1 86 ? -9.570 2.337 19.864 1.00 86.56 86 THR A O 1
ATOM 661 N N . LEU A 1 87 ? -7.917 1.154 18.909 1.00 85.62 87 LEU A N 1
ATOM 662 C CA . LEU A 1 87 ? -8.198 -0.086 19.638 1.00 85.62 87 LEU A CA 1
ATOM 663 C C . LEU A 1 87 ? -7.969 0.080 21.147 1.00 85.62 87 LEU A C 1
ATOM 665 O O . LEU A 1 87 ? -8.842 -0.277 21.927 1.00 85.62 87 LEU A O 1
ATOM 669 N N . GLN A 1 88 ? -6.866 0.715 21.549 1.00 87.50 88 GLN A N 1
ATOM 670 C CA . GLN A 1 88 ? -6.571 0.984 22.958 1.00 87.50 88 GLN A CA 1
ATOM 671 C C . GLN A 1 88 ? -7.637 1.868 23.623 1.00 87.50 88 GLN A C 1
ATOM 673 O O . GLN A 1 88 ? -7.964 1.674 24.790 1.00 87.50 88 GLN A O 1
ATOM 678 N N . GLN A 1 89 ? -8.195 2.843 22.898 1.00 87.38 89 GLN A N 1
ATOM 679 C CA . GLN A 1 89 ? -9.302 3.647 23.420 1.00 87.38 89 GLN A CA 1
ATOM 680 C C . GLN A 1 89 ? -10.600 2.847 23.544 1.00 87.38 89 GLN A C 1
ATOM 682 O O . GLN A 1 89 ? -11.351 3.076 24.487 1.00 87.38 89 GLN A O 1
ATOM 687 N N . LEU A 1 90 ? -10.863 1.912 22.625 1.00 85.12 90 LEU A N 1
ATOM 688 C CA . LEU A 1 90 ? -12.037 1.038 22.691 1.00 85.12 90 LEU A CA 1
ATOM 689 C C . LEU A 1 90 ? -11.986 0.078 23.883 1.00 85.12 90 LEU A C 1
ATOM 691 O O . LEU A 1 90 ? -13.031 -0.145 24.490 1.00 85.12 90 LEU A O 1
ATOM 695 N N . ASP A 1 91 ? -10.802 -0.416 24.255 1.00 85.62 91 ASP A N 1
ATOM 696 C CA . ASP A 1 91 ? -10.623 -1.292 25.423 1.00 85.62 91 ASP A CA 1
ATOM 697 C C . ASP A 1 91 ? -11.133 -0.632 26.721 1.00 85.62 91 ASP A C 1
ATOM 699 O O . ASP A 1 91 ? -11.714 -1.297 27.575 1.00 85.62 91 ASP A O 1
ATOM 703 N N . GLY A 1 92 ? -11.008 0.697 26.853 1.00 85.50 92 GLY A N 1
ATOM 704 C CA . GLY A 1 92 ? -11.528 1.452 28.002 1.00 85.50 92 GLY A CA 1
ATOM 705 C C . GLY A 1 92 ? -13.060 1.517 28.097 1.00 85.50 92 GLY A C 1
ATOM 706 O O . GLY A 1 92 ? -13.588 1.898 29.140 1.00 85.50 92 GLY A O 1
ATOM 707 N N . TYR A 1 93 ? -13.774 1.153 27.029 1.00 86.50 93 TYR A N 1
ATOM 708 C CA . TYR A 1 93 ? -15.237 1.076 26.989 1.00 86.50 93 TYR A CA 1
ATOM 709 C C . TYR A 1 93 ? -15.761 -0.367 27.059 1.00 86.50 93 TYR A C 1
ATOM 711 O O . TYR A 1 93 ? -16.976 -0.572 26.989 1.00 86.50 93 TYR A O 1
ATOM 719 N N . GLU A 1 94 ? -14.889 -1.376 27.157 1.00 85.19 94 GLU A N 1
ATOM 720 C CA . GLU A 1 94 ? -15.328 -2.768 27.250 1.00 85.19 94 GLU A CA 1
ATOM 721 C C . GLU A 1 94 ? -15.945 -3.067 28.628 1.00 85.19 94 GLU A C 1
ATOM 723 O O . GLU A 1 94 ? -15.423 -2.686 29.673 1.00 85.19 94 GLU A O 1
ATOM 728 N N . LEU A 1 95 ? -17.083 -3.774 28.630 1.00 85.00 95 LEU A N 1
ATOM 729 C CA . LEU A 1 95 ? -17.812 -4.152 29.853 1.00 85.00 95 LEU A CA 1
ATOM 730 C C . LEU A 1 95 ? -17.066 -5.195 30.698 1.00 85.00 95 LEU A C 1
ATOM 732 O O . LEU A 1 95 ? -17.344 -5.341 31.886 1.00 85.00 95 LEU A O 1
ATOM 736 N N . VAL A 1 96 ? -16.152 -5.940 30.077 1.00 87.38 96 VAL A N 1
ATOM 737 C CA . VAL A 1 96 ? -15.295 -6.933 30.723 1.00 87.38 96 VAL A CA 1
ATOM 738 C C . VAL A 1 96 ? -13.877 -6.693 30.211 1.00 87.38 96 VAL A C 1
ATOM 740 O O . VAL A 1 96 ? -13.682 -6.752 28.996 1.00 87.38 96 VAL A O 1
ATOM 743 N N . PRO A 1 97 ? -12.900 -6.414 31.090 1.00 79.56 97 PRO A N 1
ATOM 744 C CA . PRO A 1 97 ? -11.526 -6.184 30.672 1.00 79.56 97 PRO A CA 1
ATOM 745 C C . PRO A 1 97 ? -10.920 -7.456 30.072 1.00 79.56 97 PRO A C 1
ATOM 747 O O . PRO A 1 97 ? -11.211 -8.577 30.496 1.00 79.56 97 PRO A O 1
ATOM 750 N N . ARG A 1 98 ? -10.060 -7.279 29.068 1.00 74.75 98 ARG A N 1
ATOM 751 C CA . ARG A 1 98 ? -9.267 -8.371 28.500 1.00 74.75 98 ARG A CA 1
ATOM 752 C C . ARG A 1 98 ? -8.065 -8.627 29.407 1.00 74.75 98 ARG A C 1
ATOM 754 O O . ARG A 1 98 ? -7.113 -7.853 29.372 1.00 74.75 98 ARG A O 1
ATOM 761 N N . GLY A 1 99 ? -8.101 -9.734 30.149 1.00 67.31 99 GLY A N 1
ATOM 762 C CA . GLY A 1 99 ? -7.049 -10.130 31.094 1.00 67.31 99 GLY A CA 1
ATOM 763 C C . GLY A 1 99 ? -7.387 -9.745 32.522 1.00 67.31 99 GLY A C 1
ATOM 764 O O . GLY A 1 99 ? -7.382 -8.532 32.814 1.00 67.31 99 GLY A O 1
#

InterPro domains:
  IPR025918 YIEGIA protein [PF14045] (8-99)

Sequence (99 aa):
MTEYTPAILCGVIAGTVTRVLMLRTDTRQYPTRLHGKIIHIAMGLIAAALGAIAIPSILKKDFSAITFLTLAATQFRDVRNMERNTLQQLDGYELVPRG

pLDDT: mean 86.44, std 9.08, range [57.69, 97.44]

Organism: Bacillus cereus (NCBI:txid1396)

Secondary structure (DSSP, 8-state):
-TTTHHHHHHHHHHHHHHHHHHHHH-SSSSP-SHHHHHHHHHHHHHHHHHHHHHHHHHHTT-THHHHHHHHHHHHHHHHHHHHHHHHHHHHTT-SS---

Foldseek 3Di:
DPPLVVQLVVQLVVQLVVQVVVVPPDCPDDPVDPVRSVVSSVLSNLVSNLVSVVVVCVVVVVCVSVVSVVVSVVVVVVVVVVVVVVVVVVQVVDPDHDD